Protein AF-A0A377ZHM3-F1 (afdb_monomer)

pLDDT: mean 94.61, std 4.67, range [70.56, 98.56]

Solvent-accessible surface area (backbone atoms only — not comparable to full-atom values): 4830 Å² total; per-residue (Å²): 112,56,54,88,83,48,43,66,91,56,42,64,60,44,51,72,71,65,52,90,47,75,44,60,74,45,60,43,80,39,77,53,90,69,88,74,81,76,82,94,72,78,89,60,93,52,90,84,60,68,88,56,51,43,82,42,71,35,65,66,55,47,53,52,38,50,51,55,56,54,63,73,74,107

Organism: NCBI:txid72407

Mean predicted aligned error: 3.72 Å

InterPro domains:
  IPR036822 CutC-like domain superfamily [G3DSA:3.20.20.380] (1-74)
  IPR036822 CutC-like domain superfamily [SSF110395] (1-71)

Radius of gyration: 17.14 Å; Cα contacts (8 Å, |Δi|>4): 72; chains: 1; bounding box: 31×24×47 Å

Foldseek 3Di:
DAEDPDFLVCLVVCVVVVNPDYDDQQKDKDFAPDPDDDPPDDPDPDPPDDPGIDIDHDPVRVVSSVVVVVVSVD

Sequence (74 aa):
MAGAGVRAANLPLFLQAGVKEVHSSAGHWLPSEMRFRHPGVSMSADPDADEYRRYAVNGAAVAEMKRIISAWRS

Structure (mmCIF, N/CA/C/O backbone):
data_AF-A0A377ZHM3-F1
#
_entry.id   AF-A0A377ZHM3-F1
#
loop_
_atom_site.group_PDB
_atom_site.id
_atom_site.type_symbol
_atom_site.label_atom_id
_atom_site.label_alt_id
_atom_site.label_comp_id
_atom_site.label_asym_id
_atom_site.label_entity_id
_atom_site.label_seq_id
_atom_site.pdbx_PDB_ins_code
_atom_site.Cartn_x
_atom_site.Cartn_y
_atom_site.Cartn_z
_atom_site.occupancy
_atom_site.B_iso_or_equiv
_atom_site.auth_seq_id
_atom_site.auth_comp_id
_atom_site.auth_asym_id
_atom_site.auth_atom_id
_atom_site.pdbx_PDB_model_num
ATOM 1 N N . MET A 1 1 ? -2.176 -10.236 15.314 1.00 84.06 1 MET A N 1
ATOM 2 C CA . MET A 1 1 ? -2.005 -9.008 14.508 1.00 84.06 1 MET A CA 1
ATOM 3 C C . MET A 1 1 ? -2.721 -9.216 13.181 1.00 84.06 1 MET A C 1
ATOM 5 O O . MET A 1 1 ? -2.420 -10.203 12.520 1.00 84.06 1 MET A O 1
ATOM 9 N N . ALA A 1 2 ? -3.702 -8.378 12.824 1.00 90.12 2 ALA A N 1
ATOM 10 C CA . ALA A 1 2 ? -4.379 -8.499 11.524 1.00 90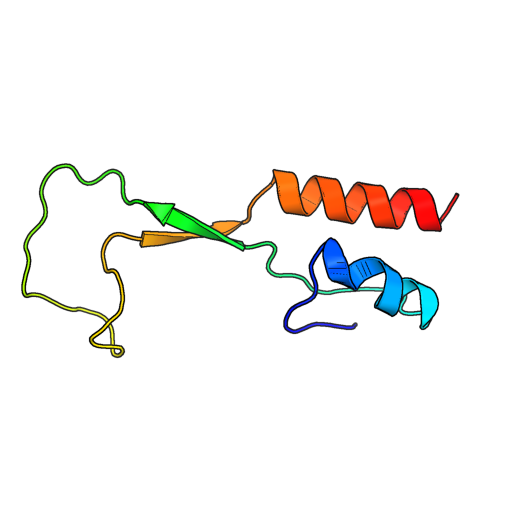.12 2 ALA A CA 1
ATOM 11 C C . ALA A 1 2 ? -3.439 -8.026 10.404 1.00 90.12 2 ALA A C 1
ATOM 13 O O . ALA A 1 2 ? -2.750 -7.024 10.579 1.00 90.12 2 ALA A O 1
ATOM 14 N N . GLY A 1 3 ? -3.390 -8.737 9.281 1.00 87.75 3 GLY A N 1
ATOM 15 C CA . GLY A 1 3 ? -2.474 -8.462 8.170 1.00 87.75 3 GLY A CA 1
ATOM 16 C C . GLY A 1 3 ? -3.107 -8.777 6.816 1.00 87.75 3 GLY A C 1
ATOM 17 O O . GLY A 1 3 ? -4.306 -9.012 6.751 1.00 87.75 3 GLY A O 1
ATOM 18 N N . ALA A 1 4 ? -2.297 -8.781 5.751 1.00 88.12 4 ALA A N 1
ATOM 19 C CA . ALA A 1 4 ? -2.715 -9.071 4.371 1.00 88.12 4 ALA A CA 1
ATOM 20 C C . ALA A 1 4 ? -3.819 -8.132 3.836 1.00 88.12 4 ALA A C 1
ATOM 22 O O . ALA A 1 4 ? -5.000 -8.455 3.813 1.00 88.12 4 ALA A O 1
ATOM 23 N N . GLY A 1 5 ? -3.419 -6.945 3.366 1.00 94.62 5 GLY A N 1
ATOM 24 C CA . GLY A 1 5 ? -4.339 -6.002 2.711 1.00 94.62 5 GLY A CA 1
ATOM 25 C C . GLY A 1 5 ? -4.962 -4.949 3.632 1.00 94.62 5 GLY A C 1
ATOM 26 O O . GLY A 1 5 ? -5.860 -4.222 3.209 1.00 94.62 5 GLY A O 1
ATOM 27 N N . VAL A 1 6 ? -4.467 -4.806 4.864 1.00 97.56 6 VAL A N 1
ATOM 28 C CA . VAL A 1 6 ? -4.841 -3.678 5.728 1.00 97.56 6 VAL A CA 1
ATOM 29 C C . VAL A 1 6 ? -4.383 -2.362 5.082 1.00 97.56 6 VAL A C 1
A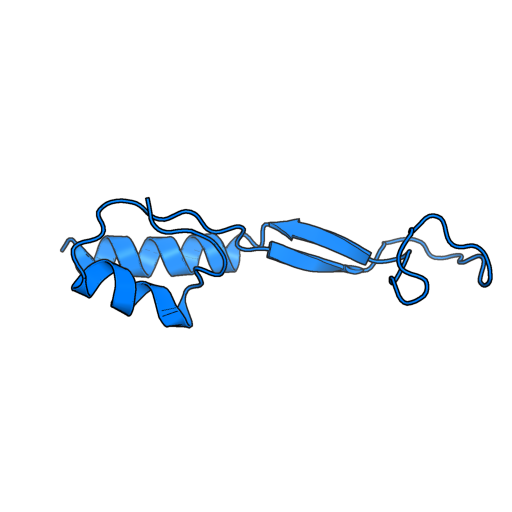TOM 31 O O . VAL A 1 6 ? -3.214 -2.209 4.715 1.00 97.56 6 VAL A O 1
ATOM 34 N N . ARG A 1 7 ? -5.307 -1.413 4.929 1.00 98.06 7 ARG A N 1
ATOM 35 C CA . ARG A 1 7 ? -5.143 -0.082 4.318 1.00 98.06 7 ARG A CA 1
ATOM 36 C C . ARG A 1 7 ? -5.964 0.934 5.118 1.00 98.06 7 ARG A C 1
ATOM 38 O O . ARG A 1 7 ? -6.852 0.548 5.867 1.00 98.06 7 ARG A O 1
ATOM 45 N N . ALA A 1 8 ? -5.746 2.232 4.907 1.00 97.62 8 ALA A N 1
ATOM 46 C CA . ALA A 1 8 ? -6.529 3.281 5.573 1.00 97.62 8 ALA A CA 1
ATOM 47 C C . ALA A 1 8 ? -8.055 3.085 5.423 1.00 97.62 8 ALA A C 1
ATOM 49 O O . ALA A 1 8 ? -8.784 3.207 6.401 1.00 97.62 8 ALA A O 1
ATOM 50 N N . ALA A 1 9 ? -8.517 2.680 4.234 1.00 97.75 9 ALA A N 1
ATOM 51 C CA . ALA A 1 9 ? -9.937 2.496 3.930 1.00 97.75 9 ALA A CA 1
ATOM 52 C C . ALA A 1 9 ? -10.637 1.391 4.745 1.00 97.75 9 ALA A C 1
ATOM 54 O O . ALA A 1 9 ? -11.820 1.515 5.041 1.00 97.75 9 ALA A O 1
ATOM 55 N N . ASN A 1 10 ? -9.931 0.313 5.107 1.00 97.44 10 ASN A N 1
ATOM 56 C CA . ASN A 1 10 ? -10.506 -0.810 5.862 1.00 97.44 10 ASN A CA 1
ATOM 57 C C . ASN A 1 10 ? -10.004 -0.885 7.313 1.00 97.44 10 ASN A C 1
ATOM 59 O O . ASN A 1 10 ? -10.499 -1.696 8.093 1.00 97.44 10 ASN A O 1
ATOM 63 N N . LEU A 1 11 ? -9.073 -0.010 7.703 1.00 97.38 11 LEU A N 1
ATOM 64 C CA . LEU A 1 11 ? -8.509 0.053 9.048 1.00 97.38 11 LEU A CA 1
ATOM 65 C C . LEU A 1 11 ? -9.564 0.192 10.164 1.00 97.38 11 LEU A C 1
ATOM 67 O O . LEU A 1 11 ? -9.438 -0.530 11.156 1.00 97.38 11 LEU A O 1
ATOM 71 N N . PRO A 1 12 ? -10.623 1.021 10.028 1.00 96.75 12 PRO A N 1
ATOM 72 C CA . PRO A 1 12 ? -11.645 1.146 11.069 1.00 96.75 12 PRO A CA 1
ATOM 73 C C . PRO A 1 12 ? -12.349 -0.172 11.415 1.00 96.75 12 PRO A C 1
ATOM 75 O O . PRO A 1 12 ? -12.702 -0.376 12.573 1.00 96.75 12 PRO A O 1
ATOM 78 N N . LEU A 1 13 ? -12.505 -1.088 10.451 1.00 97.00 13 LEU A N 1
ATOM 79 C CA . LEU A 1 13 ? -13.156 -2.383 10.677 1.00 97.00 13 LEU A CA 1
ATOM 80 C C . LEU A 1 13 ? -12.362 -3.243 11.666 1.00 97.00 13 LEU A C 1
ATOM 82 O O . LEU A 1 13 ? -12.932 -3.856 12.564 1.00 97.00 13 LEU A O 1
ATOM 86 N N . PHE A 1 14 ? -11.033 -3.249 11.545 1.00 96.75 14 PHE A N 1
ATOM 87 C CA . PHE A 1 14 ? -10.168 -3.993 12.461 1.00 96.75 14 PHE A CA 1
ATOM 88 C C . PHE A 1 14 ? -10.161 -3.370 13.860 1.00 96.75 14 PHE A C 1
ATOM 90 O O . PHE A 1 14 ? -10.189 -4.095 14.854 1.00 96.75 14 PHE A O 1
ATOM 97 N N . LEU A 1 15 ? -10.164 -2.036 13.945 1.00 95.94 15 LEU A N 1
ATOM 98 C CA . LEU A 1 15 ? -10.225 -1.325 15.224 1.00 95.94 15 LEU A CA 1
ATOM 99 C C . LEU A 1 15 ? -11.540 -1.611 15.964 1.00 95.94 15 LEU A C 1
ATOM 101 O O . LEU A 1 15 ? -11.515 -1.918 17.155 1.00 95.94 15 LEU A O 1
ATOM 105 N N . GLN A 1 16 ? -12.668 -1.596 15.248 1.00 96.25 16 GLN A N 1
ATOM 106 C CA . GLN A 1 16 ? -13.985 -1.965 15.784 1.00 96.25 16 GLN A CA 1
ATOM 107 C C . GLN A 1 16 ? -14.044 -3.426 16.241 1.00 96.25 16 GLN A C 1
ATOM 109 O O . GLN A 1 16 ? -14.638 -3.721 17.273 1.00 96.25 16 GLN A O 1
ATOM 114 N N . ALA A 1 17 ? -13.367 -4.331 15.530 1.00 96.38 17 ALA A N 1
ATOM 115 C CA . ALA A 1 17 ? -13.227 -5.732 15.928 1.00 96.38 17 ALA A CA 1
ATOM 116 C C . ALA A 1 17 ? -12.304 -5.945 17.151 1.00 96.38 17 ALA A C 1
ATOM 118 O O . ALA A 1 17 ? -12.016 -7.083 17.518 1.00 96.38 17 ALA A O 1
ATOM 119 N N . GLY A 1 18 ? -11.806 -4.872 17.776 1.00 95.69 18 GLY A N 1
ATOM 120 C CA . GLY A 1 18 ? -10.945 -4.939 18.958 1.00 95.69 18 GLY A CA 1
ATOM 121 C C . GLY A 1 18 ? -9.500 -5.342 18.654 1.00 95.69 18 GLY A C 1
ATOM 122 O O . GLY A 1 18 ? -8.749 -5.692 19.571 1.00 95.69 18 GLY A O 1
ATOM 123 N N . VAL A 1 19 ? -9.078 -5.300 17.385 1.00 96.25 19 VAL A N 1
ATOM 124 C CA . VAL A 1 19 ? -7.700 -5.621 16.999 1.00 96.25 19 VAL A CA 1
ATOM 125 C C . VAL A 1 19 ? -6.754 -4.552 17.543 1.00 96.25 19 VAL A C 1
ATOM 127 O O . VAL A 1 19 ? -6.840 -3.376 17.198 1.00 96.25 19 VAL A O 1
ATOM 130 N N . LYS A 1 20 ? -5.801 -4.976 18.378 1.00 94.81 20 LYS A N 1
ATOM 131 C CA . LYS A 1 20 ? -4.847 -4.074 19.048 1.00 94.81 20 LYS A CA 1
ATOM 132 C C . LYS A 1 20 ? -3.663 -3.665 18.167 1.00 94.81 20 LYS A C 1
ATOM 134 O O . LYS A 1 20 ? -3.076 -2.605 18.383 1.00 94.81 20 LYS A O 1
ATOM 139 N N . GLU A 1 21 ? -3.324 -4.503 17.187 1.00 96.38 21 GLU A N 1
ATOM 140 C CA . GLU A 1 21 ? -2.157 -4.355 16.315 1.00 96.38 21 GLU A CA 1
ATOM 141 C C . GLU A 1 21 ? -2.467 -4.819 14.886 1.00 96.38 21 GLU A C 1
ATOM 143 O O . GLU A 1 21 ? -3.043 -5.896 14.679 1.00 96.38 21 GLU A O 1
ATOM 148 N N . VAL A 1 22 ? -2.018 -4.035 13.903 1.00 96.75 22 VAL A N 1
ATOM 149 C CA . VAL A 1 22 ? -2.193 -4.305 12.470 1.00 96.75 22 VAL A CA 1
ATOM 150 C C . VAL A 1 22 ? -0.855 -4.289 11.729 1.00 96.75 22 VAL A C 1
ATOM 152 O O . VAL A 1 22 ? 0.034 -3.504 12.053 1.00 96.75 22 VAL A O 1
ATOM 155 N N . HIS A 1 23 ? -0.743 -5.126 10.702 1.00 97.81 23 HIS A N 1
ATOM 156 C CA . HIS A 1 23 ? 0.355 -5.160 9.747 1.00 97.81 23 HIS A CA 1
ATOM 157 C C . HIS A 1 23 ? -0.137 -4.669 8.382 1.00 97.81 23 HIS A C 1
ATOM 159 O O . HIS A 1 23 ? -1.060 -5.239 7.798 1.00 97.81 23 HIS A O 1
ATOM 165 N N . SER A 1 24 ? 0.502 -3.630 7.847 1.00 97.50 24 SER A N 1
ATOM 166 C CA . SER A 1 24 ? 0.225 -3.104 6.511 1.00 97.50 24 SER A CA 1
ATOM 167 C C . SER A 1 24 ? 1.533 -2.882 5.772 1.00 97.50 24 SER A C 1
ATOM 169 O O . SER A 1 24 ? 2.479 -2.339 6.335 1.00 97.50 24 SER A O 1
ATOM 171 N N . SER A 1 25 ? 1.565 -3.251 4.492 1.00 97.38 25 SER A N 1
ATOM 172 C CA . SER A 1 25 ? 2.686 -2.912 3.619 1.00 97.38 25 SER A CA 1
ATOM 173 C C . SER A 1 25 ? 2.710 -1.427 3.250 1.00 97.38 25 SER A C 1
ATOM 175 O O . SER A 1 25 ? 3.765 -0.929 2.868 1.00 97.38 25 SER A O 1
ATOM 177 N N . ALA A 1 26 ? 1.558 -0.738 3.326 1.00 97.44 26 ALA A N 1
ATOM 178 C CA . ALA A 1 26 ? 1.361 0.659 2.920 1.00 97.44 26 ALA A CA 1
ATOM 179 C C . ALA A 1 26 ? 2.038 1.019 1.584 1.00 97.44 26 ALA A C 1
ATOM 181 O O . ALA A 1 26 ? 2.492 2.146 1.393 1.00 97.44 26 ALA A O 1
ATOM 182 N N . GLY A 1 27 ? 2.161 0.048 0.677 1.00 97.19 27 GLY A N 1
ATOM 183 C CA . GLY A 1 27 ? 3.043 0.193 -0.465 1.00 97.19 27 GLY A CA 1
ATOM 184 C C . GLY A 1 27 ? 2.343 0.679 -1.723 1.00 97.19 27 GLY A C 1
ATOM 185 O O . GLY A 1 27 ? 1.130 0.526 -1.905 1.00 97.19 27 GLY A O 1
ATOM 186 N N . HIS A 1 28 ? 3.149 1.274 -2.591 1.00 97.56 28 HIS A N 1
ATOM 187 C CA . HIS A 1 28 ? 2.765 1.737 -3.913 1.00 97.56 28 HIS A CA 1
ATOM 188 C C . HIS A 1 28 ? 3.848 1.398 -4.937 1.00 97.56 28 HIS A C 1
ATOM 190 O O . HIS A 1 28 ? 4.999 1.127 -4.590 1.00 97.56 28 HIS A O 1
ATOM 196 N N . TRP A 1 29 ? 3.463 1.423 -6.207 1.00 97.38 29 TRP A N 1
ATOM 197 C CA . TRP A 1 29 ? 4.401 1.304 -7.310 1.00 97.38 29 TRP A CA 1
ATOM 198 C C . TRP A 1 29 ? 4.888 2.686 -7.720 1.00 97.38 29 TRP A C 1
ATOM 200 O O . TRP A 1 29 ? 4.084 3.581 -7.979 1.00 97.38 29 TRP A O 1
ATOM 210 N N . LEU A 1 30 ? 6.204 2.839 -7.789 1.00 97.50 30 LEU A N 1
ATOM 211 C CA . LEU A 1 30 ? 6.864 4.023 -8.318 1.00 97.50 30 LEU A CA 1
ATOM 212 C C . LEU A 1 30 ? 7.520 3.679 -9.655 1.00 97.50 30 LEU A C 1
ATOM 214 O O . LEU A 1 30 ? 8.073 2.582 -9.778 1.00 97.50 30 LEU A O 1
ATOM 218 N N . PRO A 1 31 ? 7.500 4.587 -10.642 1.00 97.19 31 PRO A N 1
ATOM 219 C CA . PRO A 1 31 ? 8.273 4.396 -11.857 1.00 97.19 31 PRO A CA 1
ATOM 220 C C . PRO 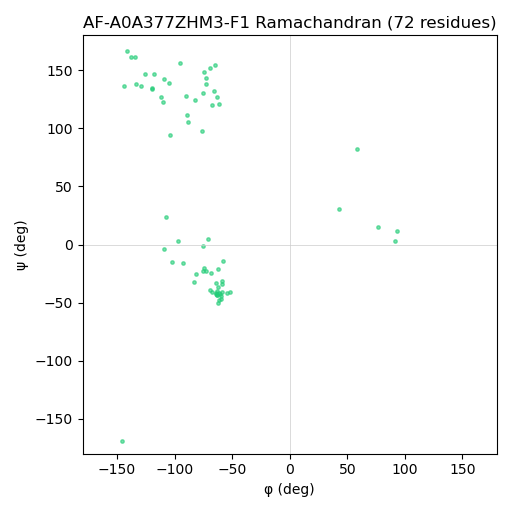A 1 31 ? 9.779 4.420 -11.552 1.00 97.19 31 PRO A C 1
ATOM 222 O O . PRO A 1 31 ? 10.240 5.009 -10.570 1.00 97.19 31 PRO A O 1
ATOM 2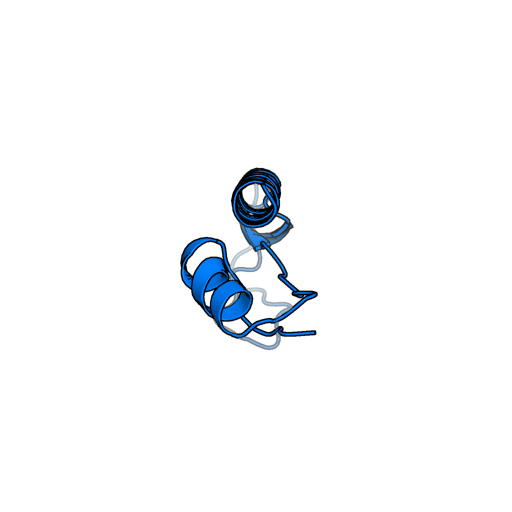25 N N . SER A 1 32 ? 10.548 3.761 -12.408 1.00 95.81 32 SER A N 1
ATOM 226 C CA . SER A 1 32 ? 12.001 3.857 -12.460 1.00 95.81 32 SER A CA 1
ATOM 227 C C . SER A 1 32 ? 12.421 5.203 -13.049 1.00 95.81 32 SER A C 1
ATOM 229 O O . SER A 1 32 ? 11.821 5.684 -14.010 1.00 95.81 32 SER A O 1
ATOM 231 N N . GLU A 1 33 ? 13.509 5.761 -12.520 1.00 96.38 33 GLU A N 1
ATOM 232 C CA . GLU A 1 33 ? 14.163 6.975 -13.031 1.00 96.38 33 GLU A CA 1
ATOM 233 C C . GLU A 1 33 ? 14.980 6.711 -14.315 1.00 96.38 33 GLU A C 1
ATOM 235 O O . GLU A 1 33 ? 15.606 7.612 -14.877 1.00 96.38 33 GLU A O 1
ATOM 240 N N . MET A 1 34 ? 15.018 5.462 -14.792 1.00 96.44 34 MET A N 1
ATOM 241 C CA . MET A 1 34 ? 15.732 5.094 -16.009 1.00 96.44 34 MET A CA 1
ATOM 242 C C . MET A 1 34 ? 15.180 5.818 -17.238 1.00 96.44 34 MET A C 1
ATOM 244 O O . MET A 1 34 ? 14.024 5.652 -17.630 1.00 96.44 34 MET A O 1
ATOM 248 N N . ARG A 1 35 ? 16.065 6.569 -17.898 1.00 96.56 35 ARG A N 1
ATOM 249 C CA . ARG A 1 35 ? 15.757 7.325 -19.121 1.00 96.56 35 ARG A CA 1
ATOM 250 C C . ARG A 1 35 ? 15.828 6.477 -20.389 1.00 96.56 35 ARG A C 1
ATOM 252 O O . ARG A 1 35 ? 15.089 6.734 -21.331 1.00 96.56 35 ARG A O 1
ATOM 259 N N . PHE A 1 36 ? 16.714 5.485 -20.414 1.00 95.75 36 PHE A N 1
ATOM 260 C CA . PHE A 1 36 ? 16.818 4.507 -21.495 1.00 95.75 36 PHE A CA 1
ATOM 261 C C . PHE A 1 36 ? 16.234 3.173 -21.034 1.00 95.75 36 PHE A C 1
ATOM 263 O O . PHE A 1 36 ? 16.467 2.760 -19.898 1.00 95.75 36 PHE A O 1
ATOM 270 N N . ARG A 1 37 ? 15.486 2.506 -21.916 1.00 94.31 37 ARG A N 1
ATOM 271 C CA . ARG A 1 37 ? 14.841 1.216 -21.653 1.00 94.31 37 ARG A CA 1
ATOM 272 C C . ARG A 1 37 ? 15.197 0.249 -22.772 1.00 94.31 37 ARG A C 1
ATOM 274 O O . ARG A 1 37 ? 15.163 0.630 -23.939 1.00 94.31 37 ARG A O 1
ATOM 281 N N . HIS A 1 38 ? 15.522 -0.985 -22.405 1.00 92.50 38 HIS A N 1
ATOM 282 C CA . HIS A 1 38 ? 15.771 -2.067 -23.348 1.00 92.50 38 HIS A CA 1
ATOM 283 C C . HIS A 1 38 ? 14.555 -3.004 -23.349 1.00 92.50 38 HIS A C 1
ATOM 285 O O . HIS A 1 38 ? 14.445 -3.852 -22.464 1.00 92.50 38 HIS A O 1
ATOM 291 N N . PRO A 1 39 ? 13.598 -2.810 -24.275 1.00 86.12 39 PRO A N 1
ATOM 292 C CA . PRO A 1 39 ? 12.400 -3.637 -24.330 1.00 86.12 39 PRO A CA 1
ATOM 293 C C . PRO A 1 39 ? 12.735 -5.065 -24.783 1.00 86.12 39 PRO A C 1
ATOM 295 O O . PRO A 1 39 ? 13.676 -5.272 -25.546 1.00 86.12 39 PRO A O 1
ATOM 298 N N . GLY A 1 40 ? 11.925 -6.036 -24.355 1.00 87.75 40 GLY A N 1
ATOM 299 C CA . GLY A 1 40 ? 12.035 -7.437 -24.786 1.00 87.75 40 GLY A CA 1
ATOM 300 C C . GLY A 1 40 ? 12.921 -8.328 -23.912 1.00 87.75 40 GLY A C 1
ATOM 301 O O . GLY A 1 40 ? 13.081 -9.503 -24.226 1.00 87.75 40 GLY A O 1
ATOM 302 N N . VAL A 1 41 ? 13.461 -7.802 -22.810 1.00 89.56 41 VAL A N 1
ATOM 303 C CA . VAL A 1 41 ? 14.134 -8.591 -21.770 1.00 89.56 41 VAL A CA 1
ATOM 304 C C . VAL A 1 41 ? 13.283 -8.554 -20.510 1.00 89.56 41 VAL A C 1
ATOM 306 O O . VAL A 1 41 ? 12.939 -7.471 -20.041 1.00 89.56 41 VAL A O 1
ATOM 309 N N . SER A 1 42 ? 12.966 -9.728 -19.965 1.00 91.50 42 SER A N 1
ATOM 310 C CA . SER A 1 42 ? 12.313 -9.861 -18.665 1.00 91.50 42 SER A CA 1
ATOM 311 C C . SER A 1 42 ? 13.201 -10.658 -17.716 1.00 91.50 42 SER A C 1
ATOM 313 O O . SER A 1 42 ? 13.786 -11.674 -18.096 1.00 91.50 42 SER A O 1
ATOM 315 N N . MET A 1 43 ? 13.317 -10.152 -16.492 1.00 92.50 43 MET A N 1
ATOM 316 C CA . MET A 1 43 ? 13.978 -10.803 -15.361 1.00 92.50 43 MET A CA 1
ATOM 317 C C . MET A 1 43 ? 12.956 -11.406 -14.391 1.00 92.50 43 MET A C 1
ATOM 319 O O . MET A 1 43 ? 13.316 -12.199 -13.518 1.00 92.50 43 MET A O 1
ATOM 323 N N . SER A 1 44 ? 11.693 -11.010 -14.521 1.00 90.12 44 SER A N 1
ATOM 324 C CA . SER A 1 44 ? 10.576 -11.519 -13.744 1.00 90.12 44 SER A CA 1
ATOM 325 C C . SER A 1 44 ? 10.165 -12.930 -14.178 1.00 90.12 44 SER A C 1
ATOM 327 O O . SER A 1 44 ? 10.250 -13.305 -15.345 1.00 90.12 44 SER A O 1
ATOM 329 N N . ALA A 1 45 ? 9.665 -13.717 -13.223 1.00 91.81 45 ALA A N 1
ATOM 330 C CA . ALA A 1 45 ? 8.939 -14.952 -13.528 1.00 91.81 45 ALA A CA 1
ATOM 331 C C . ALA A 1 45 ? 7.517 -14.675 -14.053 1.00 91.81 45 ALA A C 1
ATOM 333 O O . ALA A 1 45 ? 6.911 -15.547 -14.669 1.00 91.81 45 ALA A O 1
ATOM 334 N N . ASP A 1 46 ? 6.991 -13.479 -13.782 1.00 91.19 46 ASP A N 1
ATOM 335 C CA . ASP A 1 46 ? 5.738 -12.963 -14.326 1.00 91.19 46 ASP A CA 1
ATOM 336 C C . ASP A 1 46 ? 6.027 -12.218 -15.646 1.00 91.19 46 ASP A C 1
ATOM 338 O O . ASP A 1 46 ? 6.655 -11.154 -15.588 1.00 91.19 46 ASP A O 1
ATOM 342 N N . PRO A 1 47 ? 5.589 -12.746 -16.809 1.00 86.06 47 PRO A N 1
ATOM 343 C CA . PRO A 1 47 ? 5.839 -12.141 -18.120 1.00 86.06 47 PRO A CA 1
ATOM 344 C C . PRO A 1 47 ? 5.220 -10.751 -18.3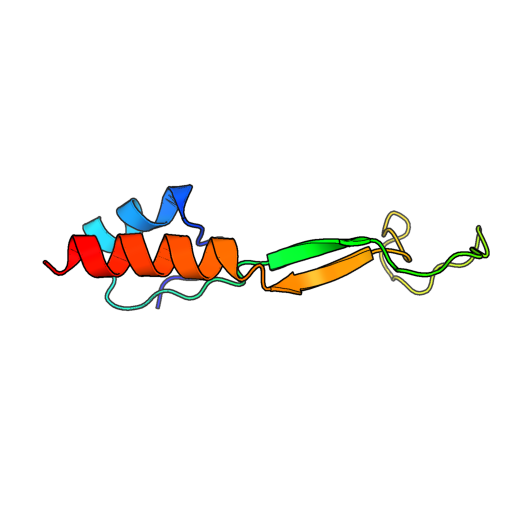04 1.00 86.06 47 PRO A C 1
ATOM 346 O O . PRO A 1 47 ? 5.675 -9.998 -19.165 1.00 86.06 47 PRO A O 1
ATOM 349 N N . ASP A 1 48 ? 4.200 -10.414 -17.511 1.00 88.00 48 ASP A N 1
ATOM 350 C CA . ASP A 1 48 ? 3.476 -9.143 -17.597 1.00 88.00 48 ASP A CA 1
ATOM 351 C C . ASP A 1 48 ? 3.994 -8.103 -16.586 1.00 88.00 48 ASP A C 1
ATOM 353 O O . ASP A 1 48 ? 3.465 -6.988 -16.490 1.00 88.00 48 ASP A O 1
ATOM 357 N N . ALA A 1 49 ? 5.038 -8.438 -15.820 1.00 90.31 49 ALA A N 1
ATOM 358 C CA . ALA A 1 49 ? 5.615 -7.532 -14.839 1.00 90.31 49 ALA A CA 1
ATOM 359 C C . ALA A 1 49 ? 6.257 -6.303 -15.503 1.00 90.31 49 ALA A C 1
ATOM 361 O O . ALA A 1 49 ? 7.081 -6.399 -16.413 1.00 90.31 49 ALA A O 1
ATOM 362 N N . ASP A 1 50 ? 5.935 -5.114 -14.986 1.00 91.81 50 ASP A N 1
ATOM 363 C CA . ASP A 1 50 ? 6.615 -3.880 -15.385 1.00 91.81 50 ASP A CA 1
ATOM 364 C C . ASP A 1 50 ? 8.004 -3.811 -14.729 1.00 91.81 50 ASP A C 1
ATOM 366 O O . ASP A 1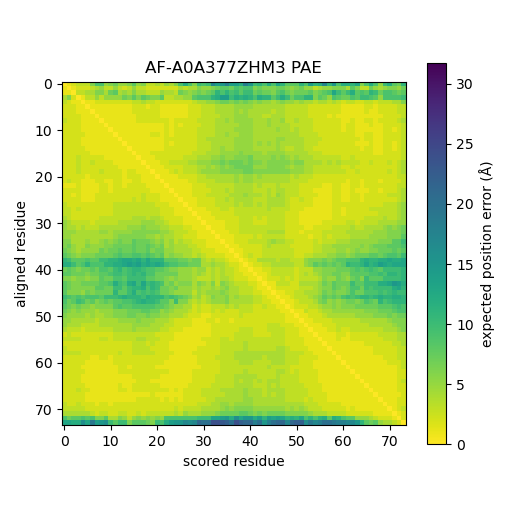 50 ? 8.148 -3.373 -13.584 1.00 91.81 50 ASP A O 1
ATOM 370 N N . GLU A 1 51 ? 9.028 -4.208 -15.489 1.00 94.25 51 GLU A N 1
ATOM 371 C CA . GLU A 1 51 ? 10.453 -4.194 -15.103 1.00 94.25 51 GLU A CA 1
ATOM 372 C C . 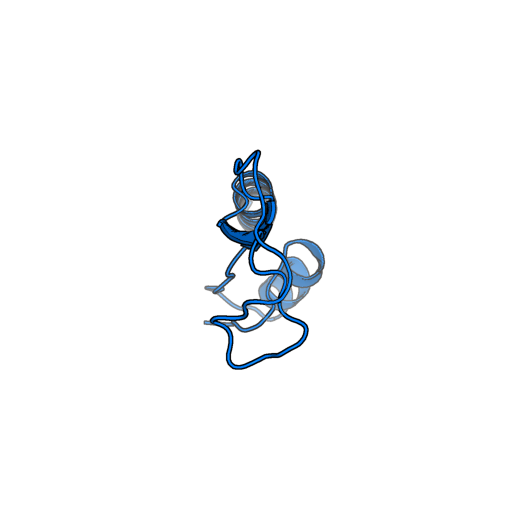GLU A 1 51 ? 10.973 -2.799 -14.706 1.00 94.25 51 GLU A C 1
ATOM 374 O O . GLU A 1 51 ? 12.042 -2.654 -14.110 1.00 94.25 51 GLU A O 1
ATOM 379 N N . TYR A 1 52 ? 10.225 -1.740 -15.024 1.00 94.69 52 TYR A N 1
ATOM 380 C CA . TYR A 1 52 ? 10.584 -0.360 -14.720 1.00 94.69 52 TYR A CA 1
ATOM 381 C C . TYR A 1 52 ? 9.726 0.231 -13.605 1.00 94.69 52 TYR A C 1
ATOM 383 O O . TYR A 1 52 ? 9.620 1.457 -13.507 1.00 94.69 52 TYR A O 1
ATOM 391 N N . ARG A 1 53 ? 9.142 -0.600 -12.736 1.00 95.25 53 ARG A N 1
ATOM 392 C CA . ARG A 1 53 ? 8.508 -0.161 -11.489 1.00 95.25 53 ARG A CA 1
ATOM 393 C C . ARG A 1 53 ? 9.190 -0.759 -10.272 1.00 95.25 53 ARG A C 1
ATOM 395 O O . ARG A 1 53 ? 9.640 -1.896 -10.263 1.00 95.25 53 ARG A O 1
ATOM 402 N N . ARG A 1 54 ? 9.208 0.020 -9.194 1.00 95.38 54 ARG A N 1
ATOM 403 C CA . ARG A 1 54 ? 9.695 -0.406 -7.880 1.00 95.38 54 ARG A CA 1
ATOM 404 C C . ARG A 1 54 ? 8.583 -0.301 -6.852 1.00 95.38 54 ARG A C 1
ATOM 406 O O . ARG A 1 54 ? 7.879 0.709 -6.795 1.00 95.38 54 ARG A O 1
ATOM 413 N N . TYR A 1 55 ? 8.430 -1.340 -6.041 1.00 96.44 55 TYR A N 1
ATOM 414 C CA . TYR A 1 55 ? 7.502 -1.315 -4.921 1.00 96.44 55 TYR A CA 1
ATOM 415 C C . TYR A 1 55 ? 8.172 -0.618 -3.739 1.00 96.44 55 TYR A C 1
ATOM 417 O O . TYR A 1 55 ? 9.262 -1.004 -3.318 1.00 96.44 55 TYR A O 1
ATOM 425 N N . ALA A 1 56 ? 7.539 0.428 -3.221 1.00 97.38 56 ALA A N 1
ATOM 426 C CA . ALA A 1 56 ? 8.054 1.216 -2.107 1.00 97.38 56 ALA A CA 1
ATOM 427 C C . ALA A 1 56 ? 6.958 1.480 -1.075 1.00 97.38 56 ALA A C 1
ATOM 429 O O . ALA A 1 56 ? 5.768 1.381 -1.373 1.00 97.38 56 ALA A O 1
ATOM 430 N N . VAL A 1 57 ? 7.356 1.838 0.145 1.00 98.06 57 VAL A N 1
ATOM 431 C CA . VAL A 1 57 ? 6.419 2.279 1.184 1.00 98.06 57 VAL A CA 1
ATOM 432 C C . VAL A 1 57 ? 5.964 3.706 0.884 1.00 98.06 57 VAL A C 1
ATOM 434 O O . VAL A 1 57 ? 6.789 4.598 0.688 1.00 98.06 57 VAL A O 1
ATOM 437 N N . ASN A 1 58 ? 4.653 3.942 0.906 1.00 98.12 58 ASN A N 1
ATOM 438 C CA . ASN A 1 58 ? 4.077 5.274 0.787 1.00 98.12 58 ASN A CA 1
ATOM 439 C C . ASN A 1 58 ? 3.952 5.920 2.177 1.00 98.12 58 ASN A C 1
ATOM 441 O O . ASN A 1 58 ? 3.054 5.594 2.957 1.00 98.12 58 ASN A O 1
ATOM 445 N N . GLY A 1 59 ? 4.833 6.878 2.471 1.00 98.12 59 GLY A N 1
ATOM 446 C CA . GLY A 1 59 ? 4.846 7.584 3.755 1.00 98.12 59 GLY A CA 1
ATOM 447 C C . GLY A 1 59 ? 3.541 8.322 4.080 1.00 98.12 59 GLY A C 1
ATOM 448 O O . GLY A 1 59 ? 3.131 8.342 5.240 1.00 98.12 59 GLY A O 1
ATOM 449 N N . ALA A 1 60 ? 2.841 8.863 3.077 1.00 98.25 60 ALA A N 1
ATOM 450 C CA . ALA A 1 60 ? 1.558 9.534 3.288 1.00 98.25 60 ALA A CA 1
ATOM 451 C C . ALA A 1 60 ? 0.471 8.542 3.727 1.00 98.25 60 ALA A C 1
ATOM 453 O O . ALA A 1 60 ? -0.274 8.821 4.665 1.00 98.25 60 ALA A O 1
ATOM 454 N N . ALA A 1 61 ? 0.439 7.349 3.123 1.00 98.06 61 ALA A N 1
ATOM 455 C CA . ALA A 1 61 ? -0.480 6.287 3.532 1.00 98.06 61 ALA A CA 1
ATOM 456 C C . ALA A 1 61 ? -0.199 5.818 4.971 1.00 98.06 61 ALA A C 1
ATOM 458 O O . ALA A 1 61 ? -1.127 5.607 5.752 1.00 98.06 61 ALA A O 1
ATOM 459 N N . VAL A 1 62 ? 1.078 5.704 5.358 1.00 98.44 62 VAL A N 1
ATOM 460 C CA . VAL A 1 62 ? 1.463 5.387 6.745 1.00 98.44 62 VAL A CA 1
ATOM 461 C C . VAL A 1 62 ? 0.980 6.467 7.715 1.00 98.44 62 VAL A C 1
ATOM 463 O O . VAL A 1 62 ? 0.374 6.145 8.740 1.00 98.44 62 VAL A O 1
ATOM 466 N N . ALA A 1 63 ? 1.211 7.741 7.390 1.00 98.56 63 ALA A N 1
ATOM 467 C CA . ALA A 1 63 ? 0.789 8.869 8.217 1.00 98.56 63 ALA A CA 1
ATOM 468 C C . ALA A 1 63 ? -0.739 8.921 8.385 1.00 98.56 63 ALA A C 1
ATOM 470 O O . ALA A 1 63 ? -1.236 9.126 9.495 1.00 98.56 63 ALA A O 1
ATOM 471 N N . GLU A 1 64 ? -1.492 8.666 7.314 1.00 98.50 64 GLU A N 1
ATOM 472 C CA . GLU A 1 64 ? -2.952 8.603 7.352 1.00 98.50 64 GLU A CA 1
ATOM 473 C C . GLU A 1 64 ? -3.455 7.485 8.272 1.00 98.50 64 GLU A C 1
ATOM 475 O O . GLU A 1 64 ? -4.262 7.740 9.170 1.00 98.50 64 GLU A O 1
ATOM 480 N N . MET A 1 65 ? -2.945 6.259 8.111 1.00 98.06 65 MET A N 1
ATOM 481 C CA . MET A 1 65 ? -3.313 5.142 8.988 1.00 98.06 65 MET A CA 1
ATOM 482 C C . MET A 1 65 ? -2.973 5.443 10.448 1.00 98.06 65 MET A C 1
ATOM 484 O O . MET A 1 65 ? -3.769 5.160 11.346 1.00 98.06 65 MET A O 1
ATOM 488 N N . LYS A 1 66 ? -1.810 6.058 10.701 1.00 98.00 66 LYS A N 1
ATOM 489 C CA . LYS A 1 66 ? -1.416 6.463 12.051 1.00 98.00 66 LYS A CA 1
ATOM 490 C C . LYS A 1 66 ? -2.406 7.4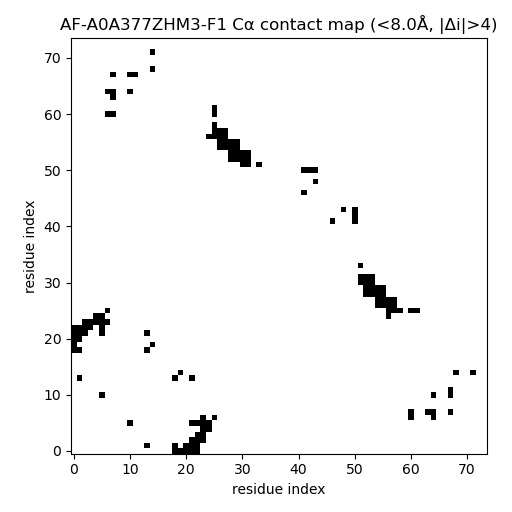66 12.642 1.00 98.00 66 LYS A C 1
ATOM 492 O O . LYS A 1 66 ? -2.784 7.304 13.800 1.00 98.00 66 LYS A O 1
ATOM 497 N N . ARG A 1 67 ? -2.858 8.453 11.859 1.00 98.25 67 ARG A N 1
ATOM 498 C CA . ARG A 1 67 ? -3.866 9.437 12.282 1.00 98.25 67 ARG A CA 1
ATOM 499 C C . ARG A 1 67 ? -5.185 8.765 12.669 1.00 98.25 67 ARG A C 1
ATOM 501 O O . ARG A 1 67 ? -5.733 9.103 13.713 1.00 98.25 67 ARG A O 1
ATOM 508 N N . ILE A 1 68 ? -5.656 7.799 11.877 1.00 97.75 68 ILE A N 1
ATOM 509 C CA . ILE A 1 68 ? -6.877 7.029 12.177 1.00 97.75 68 ILE A CA 1
ATOM 510 C C . ILE A 1 68 ? -6.732 6.283 13.512 1.00 97.75 68 ILE A C 1
ATOM 512 O O . ILE A 1 68 ? -7.611 6.376 14.363 1.00 97.75 68 ILE A O 1
ATOM 516 N N . ILE A 1 69 ? -5.606 5.592 13.733 1.00 97.12 69 ILE A N 1
ATOM 517 C CA . ILE A 1 69 ? -5.360 4.847 14.983 1.00 97.12 69 ILE A CA 1
ATOM 518 C C . ILE A 1 69 ? -5.285 5.787 16.189 1.00 97.12 69 ILE A C 1
ATOM 520 O O . ILE A 1 69 ? -5.817 5.461 17.247 1.00 97.12 69 ILE A O 1
ATOM 524 N N . SER A 1 70 ? -4.614 6.933 16.053 1.00 97.19 70 SER A N 1
ATOM 525 C CA . SER A 1 70 ? -4.522 7.916 17.135 1.00 97.19 70 SER A CA 1
ATOM 526 C C . SER A 1 70 ? -5.897 8.480 17.499 1.00 97.19 70 SER A C 1
ATOM 528 O O . SER A 1 70 ? -6.211 8.540 18.681 1.00 97.19 70 SER A O 1
ATOM 530 N N . ALA A 1 71 ? -6.725 8.818 16.504 1.00 95.75 71 ALA A N 1
ATOM 531 C CA . ALA A 1 71 ? -8.078 9.338 16.717 1.00 95.75 71 ALA A CA 1
ATOM 532 C C . ALA A 1 71 ? -9.057 8.299 17.297 1.00 95.75 71 ALA A C 1
ATOM 534 O O .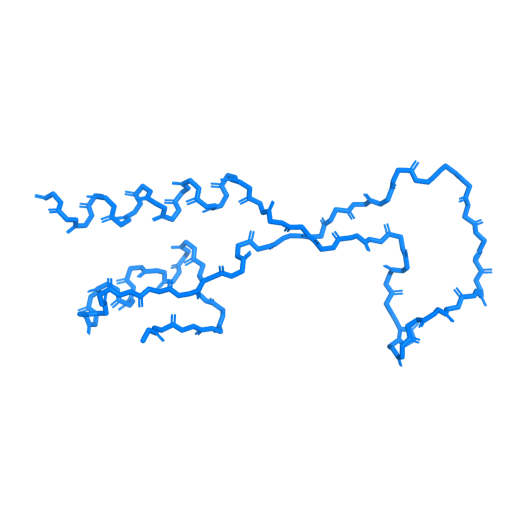 ALA A 1 71 ? -10.037 8.665 17.926 1.00 95.75 71 ALA A O 1
ATOM 535 N N . TRP A 1 72 ? -8.813 7.002 17.091 1.00 94.25 72 TRP A N 1
ATOM 536 C CA . TRP A 1 72 ? -9.616 5.935 17.704 1.00 94.25 72 TRP A CA 1
ATOM 537 C C . TRP A 1 72 ? -9.302 5.723 19.193 1.00 94.25 72 TRP A C 1
ATOM 539 O O . TRP A 1 72 ? -10.090 5.131 19.923 1.00 94.25 72 TRP A O 1
ATOM 549 N N . ARG A 1 73 ? -8.108 6.137 19.634 1.00 83.88 73 ARG A N 1
ATOM 550 C CA . ARG A 1 73 ? -7.632 5.961 21.015 1.00 83.88 73 ARG A CA 1
ATOM 551 C C . ARG A 1 73 ? -7.923 7.156 21.924 1.00 83.88 73 ARG A C 1
ATOM 553 O O . ARG A 1 73 ? -7.760 7.009 23.132 1.00 83.88 73 ARG A O 1
ATOM 560 N N . SER A 1 74 ? -8.259 8.306 21.346 1.00 70.56 74 SER A N 1
ATOM 561 C CA . SER A 1 74 ? -8.710 9.520 22.038 1.00 70.56 74 SER A CA 1
ATOM 562 C C . SER A 1 74 ? -10.188 9.436 22.375 1.00 70.56 74 SER A C 1
ATOM 564 O O . SER A 1 74 ? -10.532 9.777 23.524 1.00 70.56 74 SER A O 1
#

Secondary structure (DSSP, 8-state):
-B-SS--TTTHHHHHHTT---B----EEEEE---SS--TT---SSSTT--TTEEEEE-HHHHHHHHHHHHHHH-

Nearest PDB structures (foldseek):
  1x7i-assembly1_A  TM=9.779E-01  e=8.727E-06  Shigella flexneri 2a str. 301
  3iwp-assembly4_A  TM=9.466E-01  e=4.750E-04  Homo sapiens
  3iwp-assembly5_D  TM=9.439E-01  e=1.759E-03  Homo sapiens
  3iwp-assembly5_C  TM=9.217E-01  e=2.483E-03  Homo sapiens